Protein AF-A0A973JW70-F1 (afdb_monomer_lite)

Structure (mmCIF, N/CA/C/O backbone):
data_AF-A0A973JW70-F1
#
_entry.id   AF-A0A973JW70-F1
#
loop_
_atom_site.group_PDB
_atom_site.id
_atom_site.type_symbol
_atom_site.label_atom_id
_atom_site.label_alt_id
_atom_site.label_comp_id
_atom_site.label_asym_id
_atom_site.label_entity_id
_atom_site.label_seq_id
_atom_site.pdbx_PDB_ins_code
_atom_site.Cartn_x
_atom_site.Cartn_y
_atom_site.Cartn_z
_atom_site.occupancy
_atom_site.B_iso_or_equiv
_atom_site.auth_seq_id
_atom_site.auth_comp_id
_atom_site.auth_asym_id
_atom_site.auth_atom_id
_atom_site.pdbx_PDB_model_num
ATOM 1 N N . MET A 1 1 ? 4.260 23.160 90.701 1.00 42.41 1 MET A N 1
ATOM 2 C CA . MET A 1 1 ? 3.943 24.329 89.849 1.00 42.41 1 MET A CA 1
ATOM 3 C C . MET A 1 1 ? 4.789 24.266 88.581 1.00 42.41 1 MET A C 1
ATOM 5 O O . MET A 1 1 ? 5.951 24.643 88.616 1.00 42.41 1 MET A O 1
ATOM 9 N N . LYS A 1 2 ? 4.245 23.718 87.489 1.00 41.44 2 LYS A N 1
ATOM 10 C CA . LYS A 1 2 ? 4.877 23.696 86.158 1.00 41.44 2 LYS A CA 1
ATOM 11 C C . LYS A 1 2 ? 3.941 24.430 85.200 1.00 41.44 2 LYS A C 1
ATOM 13 O O . LYS A 1 2 ? 2.753 24.127 85.163 1.00 41.44 2 LYS A O 1
ATOM 18 N N . ARG A 1 3 ? 4.472 25.465 84.551 1.00 44.44 3 ARG A N 1
ATOM 19 C CA . ARG A 1 3 ? 3.743 26.401 83.690 1.00 44.44 3 ARG A CA 1
ATOM 20 C C . ARG A 1 3 ? 3.439 25.771 82.327 1.00 44.44 3 ARG A C 1
ATOM 22 O O . ARG A 1 3 ? 4.234 24.994 81.810 1.00 44.44 3 ARG A O 1
ATOM 29 N N . SER A 1 4 ? 2.273 26.151 81.816 1.00 47.66 4 SER A N 1
ATOM 30 C CA . SER A 1 4 ? 1.639 25.830 80.541 1.00 47.66 4 SER A CA 1
ATOM 31 C C . SER A 1 4 ? 2.565 25.754 79.326 1.00 47.66 4 SER A C 1
ATOM 33 O O . SER A 1 4 ? 3.343 26.669 79.081 1.00 47.66 4 SER A O 1
ATOM 35 N N . PHE A 1 5 ? 2.345 24.729 78.501 1.00 42.31 5 PHE A N 1
ATOM 36 C CA . PHE A 1 5 ? 2.655 24.712 77.069 1.00 42.31 5 PHE A CA 1
ATOM 37 C C . PHE A 1 5 ? 1.418 24.169 76.335 1.00 42.31 5 PHE A C 1
ATOM 39 O O . PHE A 1 5 ? 1.351 23.016 75.927 1.00 42.31 5 PHE A O 1
ATOM 46 N N . TYR A 1 6 ? 0.384 25.003 76.248 1.00 48.72 6 TYR A N 1
ATOM 47 C CA . TYR A 1 6 ? -0.658 24.879 75.233 1.00 48.72 6 TYR A CA 1
ATOM 48 C C . TYR A 1 6 ? -0.392 25.998 74.240 1.00 48.72 6 TYR A C 1
ATOM 50 O O . TYR A 1 6 ? -0.354 27.145 74.673 1.00 48.72 6 TYR A O 1
ATOM 58 N N . LEU A 1 7 ? -0.166 25.639 72.974 1.00 43.28 7 LEU A N 1
ATOM 59 C CA . LEU A 1 7 ? -0.350 26.425 71.742 1.00 43.28 7 LEU A CA 1
ATOM 60 C C . LEU A 1 7 ? 0.671 25.965 70.694 1.00 43.28 7 LEU A C 1
ATOM 62 O O . LEU A 1 7 ? 1.684 26.622 70.493 1.00 43.28 7 LEU A O 1
ATOM 66 N N . LEU A 1 8 ? 0.404 24.829 70.044 1.00 38.06 8 LEU A N 1
ATOM 67 C CA . LEU A 1 8 ? 0.613 24.676 68.595 1.00 38.06 8 LEU A CA 1
ATOM 68 C C . LEU A 1 8 ? -0.039 23.372 68.101 1.00 38.06 8 LEU A C 1
ATOM 70 O O . LEU A 1 8 ? 0.597 22.479 67.553 1.00 38.06 8 LEU A O 1
ATOM 74 N N . ALA A 1 9 ? -1.339 23.242 68.348 1.00 46.59 9 ALA A N 1
ATOM 75 C CA . ALA A 1 9 ? -2.188 22.360 67.561 1.00 46.59 9 ALA A CA 1
ATOM 76 C C . ALA A 1 9 ? -2.904 23.236 66.527 1.00 46.59 9 ALA A C 1
ATOM 78 O O . ALA A 1 9 ? -3.279 24.361 66.848 1.00 46.59 9 ALA A O 1
ATOM 79 N N . VAL A 1 10 ? -3.141 22.679 65.339 1.00 47.03 10 VAL A N 1
ATOM 80 C CA . VAL A 1 10 ? -3.900 23.258 64.213 1.00 47.03 10 VAL A CA 1
ATOM 81 C C . VAL A 1 10 ? -3.079 24.105 63.231 1.00 47.03 10 VAL A C 1
ATOM 83 O O . VAL A 1 10 ? -3.164 25.324 63.202 1.00 47.03 10 VAL A O 1
ATOM 86 N N . ALA A 1 11 ? -2.342 23.418 62.356 1.00 40.84 11 ALA A N 1
ATOM 87 C CA . ALA A 1 11 ? -2.192 23.792 60.942 1.00 40.84 11 ALA A CA 1
ATOM 88 C C . ALA A 1 11 ? -1.667 22.582 60.142 1.00 40.84 11 ALA A C 1
ATOM 90 O O . ALA A 1 11 ? -0.637 22.643 59.479 1.00 40.84 11 ALA A O 1
ATOM 91 N N . LEU A 1 12 ? -2.350 21.439 60.264 1.00 44.78 12 LEU A N 1
ATOM 92 C CA . LEU A 1 12 ? -2.073 20.227 59.490 1.00 44.78 12 LEU A CA 1
ATOM 93 C C . LEU A 1 12 ? -3.332 19.843 58.706 1.00 44.78 12 LEU A C 1
ATOM 95 O O . LEU A 1 12 ? -4.009 18.878 59.038 1.00 44.78 12 LEU A O 1
ATOM 99 N N . ALA A 1 13 ? -3.702 20.647 57.715 1.00 50.19 13 ALA A N 1
ATOM 100 C CA . ALA A 1 13 ? -4.719 20.280 56.737 1.00 50.19 13 ALA A CA 1
ATOM 101 C C . ALA A 1 13 ? -4.594 21.195 55.518 1.00 50.19 13 ALA A C 1
ATOM 103 O O . ALA A 1 13 ? -4.496 22.405 55.682 1.00 50.19 13 ALA A O 1
ATOM 104 N N . LEU A 1 14 ? -4.691 20.595 54.328 1.00 48.09 14 LEU A N 1
ATOM 105 C CA . LEU A 1 14 ? -4.777 21.221 52.998 1.00 48.09 14 LEU A CA 1
ATOM 106 C C . LEU A 1 14 ? -3.455 21.392 52.242 1.00 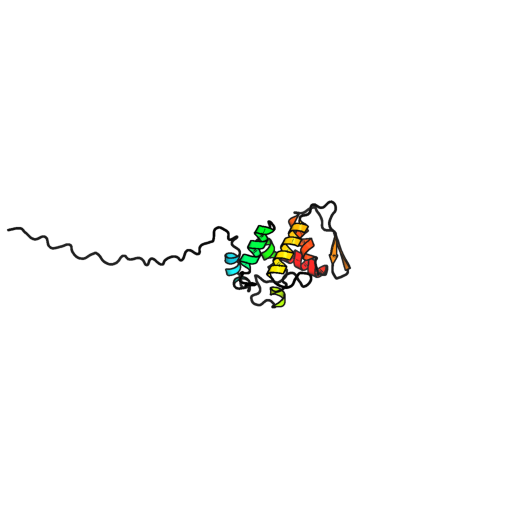48.09 14 LEU A C 1
ATOM 108 O O . LEU A 1 14 ? -3.071 22.489 51.859 1.00 48.09 14 LEU A O 1
ATOM 112 N N . LEU A 1 15 ? -2.821 20.266 51.913 1.00 46.81 15 LEU A N 1
ATOM 113 C CA . LEU A 1 15 ? -2.057 20.148 50.668 1.00 46.81 15 LEU A CA 1
ATOM 114 C C . LEU A 1 15 ? -2.031 18.683 50.217 1.00 46.81 15 LEU A C 1
ATOM 116 O O . LEU A 1 15 ? -1.030 17.984 50.314 1.00 46.81 15 LEU A O 1
ATOM 120 N N . ALA A 1 16 ? -3.183 18.205 49.749 1.00 52.00 16 ALA A N 1
ATOM 121 C CA . ALA A 1 16 ? -3.256 17.001 48.935 1.00 52.00 16 ALA A CA 1
ATOM 122 C C . ALA A 1 16 ? -3.412 17.444 47.474 1.00 52.00 16 ALA A C 1
ATOM 124 O O . ALA A 1 16 ? -4.513 17.850 47.092 1.00 52.00 16 ALA A O 1
ATOM 125 N N . PRO A 1 17 ? -2.359 17.418 46.637 1.00 52.50 17 PRO A N 1
ATOM 126 C CA . PRO A 1 17 ? -2.585 17.425 45.208 1.00 52.50 17 PRO A CA 1
ATOM 127 C C . PRO A 1 17 ? -3.160 16.060 44.826 1.00 52.50 17 PRO A C 1
ATOM 129 O O . PRO A 1 17 ? -2.683 15.009 45.257 1.00 52.50 17 PRO A O 1
ATOM 132 N N . LEU A 1 18 ? -4.225 16.109 44.033 1.00 53.66 18 LEU A N 1
ATOM 133 C CA . LEU A 1 18 ? -4.842 14.978 43.359 1.00 53.66 18 LEU A CA 1
ATOM 134 C C . LEU A 1 18 ? -3.755 14.190 42.618 1.00 53.66 18 LEU A C 1
ATOM 136 O O . LEU A 1 18 ? -3.321 14.581 41.537 1.00 53.66 18 LEU A O 1
ATOM 140 N N . LEU A 1 19 ? -3.323 13.070 43.195 1.00 50.31 19 LEU A N 1
ATOM 141 C CA . LEU A 1 19 ? -2.642 12.017 42.457 1.00 50.31 19 LEU A CA 1
ATOM 142 C C . LEU A 1 19 ? -3.695 11.387 41.548 1.00 50.31 19 LEU A C 1
ATOM 144 O O . LEU A 1 19 ? -4.299 10.368 41.875 1.00 50.31 19 LEU A O 1
ATOM 148 N N . THR A 1 20 ? -3.949 12.013 40.401 1.00 59.41 20 THR A N 1
ATOM 149 C CA . THR A 1 20 ? -4.425 11.252 39.257 1.00 59.41 20 THR A CA 1
ATOM 150 C C . THR A 1 20 ? -3.364 10.181 39.018 1.00 59.41 20 THR A C 1
ATOM 152 O O . THR A 1 20 ? -2.197 10.522 38.803 1.00 59.41 20 THR A O 1
ATOM 155 N N . PRO A 1 21 ? -3.688 8.877 39.074 1.00 49.09 21 PRO A N 1
ATOM 156 C CA . PRO A 1 21 ? -2.803 7.928 38.444 1.00 49.09 21 PRO A CA 1
ATOM 157 C C . PRO A 1 21 ? -2.851 8.310 36.969 1.00 49.09 21 PRO A C 1
ATOM 159 O O . PRO A 1 21 ? -3.847 8.062 36.288 1.00 49.09 21 PRO A O 1
ATOM 162 N N . ALA A 1 22 ? -1.802 8.976 36.484 1.00 53.72 22 ALA A N 1
ATOM 163 C CA . ALA A 1 22 ? -1.512 8.985 35.069 1.00 53.72 22 ALA A CA 1
ATOM 164 C C . ALA A 1 22 ? -1.534 7.511 34.684 1.00 53.72 22 ALA A C 1
ATOM 166 O O . ALA A 1 22 ? -0.673 6.733 35.103 1.00 53.72 22 ALA A O 1
ATOM 167 N N . ARG A 1 23 ? -2.597 7.088 33.996 1.00 51.78 23 ARG A N 1
ATOM 168 C CA . ARG A 1 23 ? -2.645 5.762 33.417 1.00 51.78 23 ARG A CA 1
ATOM 169 C C . ARG A 1 23 ? -1.564 5.807 32.362 1.00 51.78 23 ARG A C 1
ATOM 171 O O . ARG A 1 23 ? -1.803 6.282 31.260 1.00 51.78 23 ARG A O 1
ATOM 178 N N . ALA A 1 24 ? -0.357 5.413 32.755 1.00 53.06 24 ALA A N 1
ATOM 179 C CA . ALA A 1 24 ? 0.731 5.180 31.843 1.00 53.06 24 ALA A CA 1
ATOM 180 C C . ALA A 1 24 ? 0.167 4.179 30.842 1.00 53.06 24 ALA A C 1
ATOM 182 O O . ALA A 1 24 ? -0.025 3.001 31.161 1.00 53.06 24 ALA A O 1
ATOM 183 N N . ALA A 1 25 ? -0.204 4.674 29.661 1.00 54.88 25 ALA A N 1
ATOM 184 C CA . ALA A 1 25 ? -0.313 3.830 28.501 1.00 54.88 25 ALA A CA 1
ATOM 185 C C . ALA A 1 25 ? 1.042 3.134 28.457 1.00 54.88 25 ALA A C 1
ATOM 187 O O . ALA A 1 25 ? 2.074 3.781 28.280 1.00 54.88 25 ALA A O 1
ATOM 188 N N . ARG A 1 26 ? 1.064 1.838 28.777 1.00 50.09 26 ARG A N 1
ATOM 189 C CA . ARG A 1 26 ? 2.239 1.029 28.505 1.00 50.09 26 ARG A CA 1
ATOM 190 C C . ARG A 1 26 ? 2.379 1.105 26.993 1.00 50.09 26 ARG A C 1
ATOM 192 O O . ARG A 1 26 ? 1.691 0.365 26.298 1.00 50.09 26 ARG A O 1
ATOM 199 N N . ALA A 1 27 ? 3.221 2.007 26.496 1.00 51.00 27 ALA A N 1
ATOM 200 C CA . ALA A 1 27 ? 3.851 1.792 25.214 1.00 51.00 27 ALA A CA 1
ATOM 201 C C . ALA A 1 27 ? 4.541 0.441 25.402 1.00 51.00 27 ALA A C 1
ATOM 203 O O . ALA A 1 27 ? 5.478 0.328 26.199 1.00 51.00 27 ALA A O 1
ATOM 204 N N . SER A 1 28 ? 3.959 -0.631 24.860 1.00 52.84 28 SER A N 1
ATOM 205 C CA . SER A 1 28 ? 4.577 -1.940 25.010 1.00 52.84 28 SER A CA 1
ATOM 206 C C . SER A 1 28 ? 5.931 -1.815 24.338 1.00 52.84 28 SER A C 1
ATOM 208 O O . SER A 1 28 ? 5.983 -1.435 23.169 1.00 52.84 28 SER A O 1
ATOM 210 N N . ALA A 1 29 ? 7.012 -2.082 25.063 1.00 46.94 29 ALA A N 1
ATOM 211 C CA . ALA A 1 29 ? 8.319 -2.257 24.454 1.00 46.94 29 ALA A CA 1
ATOM 212 C C . ALA A 1 29 ? 8.165 -3.348 23.375 1.00 46.94 29 ALA A C 1
ATOM 214 O O . ALA A 1 29 ? 8.012 -4.518 23.711 1.00 46.94 29 ALA A O 1
ATOM 215 N N . GLY A 1 30 ? 8.032 -2.945 22.107 1.00 58.94 30 GLY A N 1
ATOM 216 C CA . GLY A 1 30 ? 7.610 -3.815 21.001 1.00 58.94 30 GLY A CA 1
ATOM 217 C C . GLY A 1 30 ? 6.586 -3.217 20.022 1.00 58.94 30 GLY A C 1
ATOM 218 O O . GLY A 1 30 ? 6.453 -3.752 18.929 1.00 58.94 30 GLY A O 1
ATOM 219 N N . SER A 1 31 ? 5.896 -2.123 20.368 1.00 77.19 31 SER A N 1
ATOM 220 C CA . SER A 1 31 ? 5.049 -1.373 19.419 1.00 77.19 31 SER A CA 1
ATOM 221 C C . SER A 1 31 ? 5.926 -0.528 18.488 1.00 77.19 31 SER A C 1
ATOM 223 O O . SER A 1 31 ? 6.878 0.107 18.950 1.00 77.19 31 SER A O 1
ATOM 225 N N . LEU A 1 32 ? 5.602 -0.495 17.191 1.00 87.50 32 LEU A N 1
ATOM 226 C CA . LEU A 1 32 ? 6.245 0.386 16.203 1.00 87.50 32 LEU A CA 1
ATOM 227 C C . LEU A 1 32 ? 5.508 1.732 16.066 1.00 87.50 32 LEU A C 1
ATOM 229 O O . LEU A 1 32 ? 5.802 2.511 15.157 1.00 87.50 32 LEU A O 1
ATOM 233 N N . GLY A 1 33 ? 4.568 2.024 16.970 1.00 94.75 33 GLY A N 1
ATOM 234 C CA . GLY A 1 33 ? 3.841 3.291 17.033 1.00 94.75 33 GLY A CA 1
ATOM 235 C C . GLY A 1 33 ? 2.675 3.397 16.047 1.00 94.75 33 GLY A C 1
ATOM 236 O O . GLY A 1 33 ? 2.158 4.496 15.824 1.00 94.75 33 GLY A O 1
ATOM 237 N N . VAL A 1 34 ? 2.271 2.292 15.405 1.00 97.88 34 VAL A N 1
ATOM 238 C CA . VAL A 1 34 ? 1.236 2.331 14.359 1.00 97.88 34 VAL A CA 1
ATOM 239 C C . VAL A 1 34 ? -0.125 2.668 14.956 1.00 97.88 34 VAL A C 1
ATOM 241 O O . VAL A 1 34 ? -0.869 3.454 14.375 1.00 97.88 34 VAL A O 1
ATOM 244 N N . GLN A 1 35 ? -0.465 2.114 16.121 1.00 98.06 35 GLN A N 1
ATOM 245 C CA . GLN A 1 35 ? -1.764 2.369 16.748 1.00 98.06 35 GLN A CA 1
ATOM 246 C C . GLN A 1 35 ? -1.900 3.828 17.199 1.00 98.06 35 GLN A C 1
ATOM 248 O O . GLN A 1 35 ? -2.962 4.428 17.022 1.00 98.06 35 GLN A O 1
ATOM 253 N N . GLU A 1 36 ? -0.834 4.399 17.760 1.00 97.50 36 GLU A N 1
ATOM 254 C CA . GLU A 1 36 ? -0.761 5.800 18.160 1.00 97.50 36 GLU A CA 1
ATOM 255 C C . GLU A 1 36 ? -0.954 6.711 16.947 1.00 97.50 36 GLU A C 1
ATOM 257 O O . GLU A 1 36 ? -1.787 7.616 16.994 1.00 97.50 36 GLU A O 1
ATOM 262 N N . PHE A 1 37 ? -0.270 6.425 15.835 1.00 98.19 37 PHE A N 1
ATOM 263 C CA . PHE A 1 37 ? -0.457 7.164 14.589 1.00 98.19 37 PHE A CA 1
ATOM 264 C C . PHE A 1 37 ? -1.890 7.048 14.054 1.00 98.19 37 PHE A C 1
ATOM 266 O O . PHE A 1 37 ? -2.524 8.068 13.786 1.00 98.19 37 PHE A O 1
ATOM 273 N N . LEU A 1 38 ? -2.432 5.828 13.949 1.00 98.38 38 LEU A N 1
ATOM 274 C CA . LEU A 1 38 ? -3.787 5.594 13.441 1.00 98.38 38 LEU A CA 1
ATOM 275 C C . LEU A 1 38 ? -4.850 6.289 14.295 1.00 98.38 38 LEU A C 1
ATOM 277 O O . LEU A 1 38 ? -5.834 6.780 13.754 1.00 98.38 38 LEU A O 1
ATOM 281 N N . SER A 1 39 ? -4.652 6.386 15.614 1.00 98.38 39 SER A N 1
ATOM 282 C CA . SER A 1 39 ? -5.597 7.065 16.512 1.00 98.38 39 SER A CA 1
ATOM 283 C C . SER A 1 39 ? -5.800 8.552 16.195 1.00 98.38 39 SER A C 1
ATOM 285 O O . SER A 1 39 ? -6.846 9.104 16.532 1.00 98.38 39 SER A O 1
ATOM 287 N N . GLN A 1 40 ? -4.832 9.175 15.517 1.00 98.12 40 GLN A N 1
ATOM 288 C CA . GLN A 1 40 ? -4.884 10.572 15.082 1.00 98.12 40 GLN A CA 1
ATOM 289 C C . GLN A 1 40 ? -5.512 10.739 13.694 1.00 98.12 40 GLN A C 1
ATOM 291 O O . GLN A 1 40 ? -5.772 11.864 13.276 1.00 98.12 40 GLN A O 1
ATOM 296 N N . GLN A 1 41 ? -5.760 9.639 12.982 1.00 98.31 41 GLN A N 1
ATOM 297 C CA . GLN A 1 41 ? -6.317 9.669 11.638 1.00 98.31 41 GLN A CA 1
ATOM 298 C C . GLN A 1 41 ? -7.857 9.625 11.674 1.00 98.31 41 GLN A C 1
ATOM 300 O O . GLN A 1 41 ? -8.462 8.992 12.557 1.00 98.31 41 GLN A O 1
ATOM 305 N N . PRO A 1 42 ? -8.541 10.296 10.73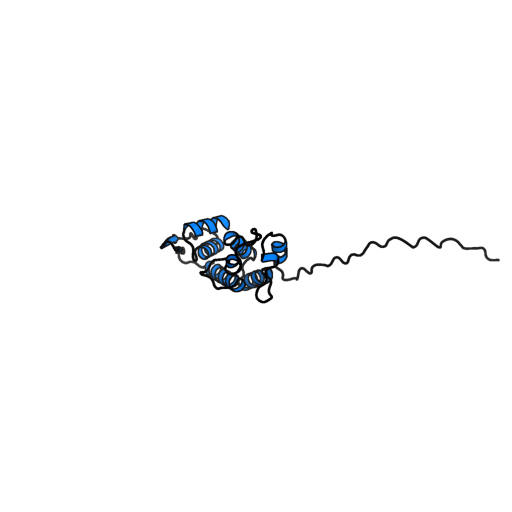2 1.00 98.19 42 PRO A N 1
ATOM 306 C CA . PRO A 1 42 ? -9.999 10.253 10.638 1.00 98.19 42 PRO A CA 1
ATOM 307 C C . PRO A 1 42 ? -10.518 8.858 10.261 1.00 98.19 42 PRO A C 1
ATOM 309 O O . PRO A 1 42 ? -11.586 8.481 10.751 1.00 98.19 42 PRO A O 1
ATOM 312 N N . GLY A 1 43 ? -9.742 8.087 9.495 1.00 98.31 43 GLY A N 1
ATOM 313 C CA . GLY A 1 43 ? -10.142 6.813 8.916 1.00 98.31 43 GLY A CA 1
ATOM 314 C C . GLY A 1 43 ? -10.410 5.665 9.897 1.00 98.31 43 GLY A C 1
ATOM 315 O O . GLY A 1 43 ? -10.120 5.741 11.101 1.00 98.31 43 GLY A O 1
ATOM 316 N N . PRO A 1 44 ? -10.986 4.562 9.389 1.00 98.12 44 PRO A N 1
ATOM 317 C CA . PRO A 1 44 ? -11.527 3.473 10.206 1.00 98.12 44 PRO A CA 1
ATOM 318 C C . PRO A 1 44 ? -10.461 2.593 10.875 1.00 98.12 44 PRO A C 1
ATOM 320 O O . PRO A 1 44 ? -10.751 1.917 11.868 1.00 98.12 44 PRO A O 1
ATOM 323 N N . LEU A 1 45 ? -9.215 2.595 10.383 1.00 98.44 45 LEU A N 1
ATOM 324 C CA . LEU A 1 45 ? -8.176 1.662 10.840 1.00 98.44 45 LEU A CA 1
ATOM 325 C C . LEU A 1 45 ? -7.827 1.792 12.331 1.00 98.44 45 LEU A C 1
ATOM 327 O O . LEU A 1 45 ? -7.366 0.823 12.934 1.00 98.44 45 LEU A O 1
ATOM 331 N N . LYS A 1 46 ? -8.104 2.941 12.962 1.00 97.81 46 LYS A N 1
ATOM 332 C CA . LYS A 1 46 ? -7.908 3.143 14.410 1.00 97.81 46 LYS A CA 1
ATOM 333 C C . LYS A 1 46 ? -8.717 2.187 15.284 1.00 97.81 46 LYS A C 1
ATOM 335 O O . LYS A 1 46 ? -8.268 1.854 16.380 1.00 97.81 46 LYS A O 1
ATOM 340 N N . ALA A 1 47 ? -9.885 1.759 14.805 1.00 97.38 47 ALA A N 1
ATOM 341 C CA . ALA A 1 47 ? -10.795 0.858 15.510 1.00 97.38 47 ALA A CA 1
ATOM 342 C C . ALA A 1 47 ? -10.957 -0.502 14.809 1.00 97.38 47 ALA A C 1
ATOM 344 O O . ALA A 1 47 ? -11.501 -1.431 15.407 1.00 97.38 47 ALA A O 1
ATOM 345 N N . TYR A 1 48 ? -10.478 -0.631 13.568 1.00 97.94 48 TYR A N 1
ATOM 346 C CA . TYR A 1 48 ? -10.612 -1.846 12.773 1.00 97.94 48 TYR A CA 1
ATOM 347 C C . TYR A 1 48 ? -9.911 -3.052 13.412 1.00 97.94 48 TYR A C 1
ATOM 349 O O . TYR A 1 48 ? -8.784 -2.964 13.920 1.00 97.94 48 TYR A O 1
ATOM 357 N N . ARG A 1 49 ? -10.588 -4.203 13.345 1.00 97.69 49 ARG A N 1
ATOM 358 C CA . ARG A 1 49 ? -10.088 -5.491 13.821 1.00 97.69 49 ARG A CA 1
ATOM 359 C C . ARG A 1 49 ? -10.470 -6.610 12.864 1.00 97.69 49 ARG A C 1
ATOM 361 O O . ARG A 1 49 ? -11.596 -6.653 12.384 1.00 97.69 49 ARG A O 1
ATOM 368 N N . GLU A 1 50 ? -9.563 -7.563 12.696 1.00 97.44 50 GLU A N 1
ATOM 369 C CA . GLU A 1 50 ? -9.785 -8.796 11.942 1.00 97.44 50 GLU A CA 1
ATOM 370 C C . GLU A 1 50 ? -9.150 -9.965 12.706 1.00 97.44 50 GLU A C 1
ATOM 372 O O . GLU A 1 50 ? -8.028 -9.855 13.208 1.00 97.44 50 GLU A O 1
ATOM 377 N N . GLY A 1 51 ? -9.889 -11.065 12.890 1.00 95.50 51 GLY A N 1
ATOM 378 C CA . GLY A 1 51 ? -9.396 -12.229 13.643 1.00 95.50 51 GLY A CA 1
ATOM 379 C C . GLY A 1 51 ? -8.932 -11.900 15.073 1.00 95.50 51 GLY A C 1
ATOM 380 O O . GLY A 1 51 ? -7.960 -12.470 15.559 1.00 95.50 51 GLY A O 1
ATOM 381 N N . GLY A 1 52 ? -9.565 -10.920 15.731 1.00 96.56 52 GLY A N 1
ATOM 382 C CA . GLY A 1 52 ? -9.200 -10.447 17.076 1.00 96.56 52 GLY A CA 1
ATOM 383 C C . GLY A 1 52 ? -7.997 -9.492 17.138 1.00 96.56 52 GLY A C 1
ATOM 384 O O . GLY A 1 52 ? -7.767 -8.865 18.176 1.00 96.56 52 GLY A O 1
ATOM 385 N N . ARG A 1 53 ? -7.260 -9.302 16.038 1.00 97.69 53 ARG A N 1
ATOM 386 C CA . ARG A 1 53 ? -6.094 -8.405 15.952 1.00 97.69 53 ARG A CA 1
ATOM 387 C C . ARG A 1 53 ? -6.512 -7.028 15.439 1.00 97.69 53 ARG A C 1
ATOM 389 O O . ARG A 1 53 ? -7.391 -6.935 14.591 1.00 97.69 53 ARG A O 1
ATOM 396 N N . SER A 1 54 ? -5.902 -5.956 15.950 1.00 98.38 54 SER A N 1
ATOM 397 C CA . SER A 1 54 ? -6.096 -4.609 15.389 1.00 98.38 54 SER A CA 1
ATOM 398 C C . SER A 1 54 ? -5.356 -4.450 14.061 1.00 98.38 54 SER A C 1
ATOM 400 O O . SER A 1 54 ? -4.371 -5.153 13.819 1.00 98.38 54 SER A O 1
ATOM 402 N N . ALA A 1 55 ? -5.777 -3.485 13.236 1.00 98.44 55 ALA A N 1
ATOM 403 C CA . ALA A 1 55 ? -5.043 -3.105 12.024 1.00 98.44 55 ALA A CA 1
ATOM 404 C C . ALA A 1 55 ? -3.560 -2.820 12.322 1.00 98.44 55 ALA A C 1
ATOM 406 O O . ALA A 1 55 ? -2.682 -3.336 11.634 1.00 98.44 55 ALA A O 1
ATOM 407 N N . ALA A 1 56 ? -3.280 -2.084 13.404 1.00 98.56 56 ALA A N 1
ATOM 408 C CA . ALA A 1 56 ? -1.918 -1.809 13.852 1.00 98.56 56 ALA A CA 1
ATOM 409 C C . ALA A 1 56 ? -1.118 -3.094 14.113 1.00 98.56 56 ALA A C 1
ATOM 411 O O . ALA A 1 56 ? -0.045 -3.268 13.548 1.00 98.56 56 ALA A O 1
ATOM 412 N N . ALA A 1 57 ? -1.663 -4.041 14.882 1.00 98.31 57 ALA A N 1
ATOM 413 C CA . ALA A 1 57 ? -0.976 -5.298 15.186 1.00 98.31 57 ALA A CA 1
ATOM 414 C C . ALA A 1 57 ? -0.772 -6.198 13.950 1.00 98.31 57 ALA A C 1
ATOM 416 O O . ALA A 1 57 ? 0.139 -7.029 13.919 1.00 98.31 57 ALA A O 1
ATOM 417 N N . ILE A 1 58 ? -1.642 -6.088 12.944 1.00 98.62 58 ILE A N 1
ATOM 418 C CA . ILE A 1 58 ? -1.500 -6.785 11.658 1.00 98.62 58 ILE A CA 1
ATOM 419 C C . ILE A 1 58 ? -0.353 -6.174 10.850 1.00 98.62 58 ILE A C 1
ATOM 421 O O . ILE A 1 58 ? 0.511 -6.917 10.380 1.00 98.62 58 ILE A O 1
ATOM 425 N N . ILE A 1 59 ? -0.326 -4.844 10.729 1.00 98.62 59 ILE A N 1
ATOM 426 C CA . ILE A 1 59 ? 0.723 -4.105 10.020 1.00 98.62 59 ILE A CA 1
ATOM 427 C C . ILE A 1 59 ? 2.074 -4.361 10.687 1.00 98.62 59 ILE A C 1
ATOM 429 O O . ILE A 1 59 ? 2.970 -4.891 10.042 1.00 98.62 59 ILE A O 1
ATOM 433 N N . GLU A 1 60 ? 2.201 -4.091 11.988 1.00 98.25 60 GLU A N 1
ATOM 434 C CA . GLU A 1 60 ? 3.466 -4.234 12.718 1.00 98.25 60 GLU A CA 1
ATOM 435 C C . GLU A 1 60 ? 4.009 -5.664 12.673 1.00 98.25 60 GLU A C 1
ATOM 437 O O . GLU A 1 60 ? 5.198 -5.864 12.435 1.00 98.25 60 GLU A O 1
ATOM 442 N N . GLY A 1 61 ? 3.139 -6.668 12.833 1.00 98.00 61 GLY A N 1
ATOM 443 C CA . GLY A 1 61 ? 3.546 -8.070 12.750 1.00 98.00 61 GLY A CA 1
ATOM 444 C C . GLY A 1 61 ? 4.149 -8.430 11.388 1.00 98.00 61 GLY A C 1
ATOM 445 O O . GLY A 1 61 ? 5.179 -9.098 11.330 1.00 98.00 61 GLY A O 1
ATOM 446 N N . ASN A 1 62 ? 3.549 -7.949 10.297 1.00 98.44 62 ASN A N 1
ATOM 447 C CA . ASN A 1 62 ? 4.071 -8.176 8.949 1.00 98.44 62 ASN A CA 1
ATOM 448 C C . ASN A 1 62 ? 5.319 -7.334 8.658 1.00 98.44 62 ASN A C 1
ATOM 450 O O . ASN A 1 62 ? 6.262 -7.837 8.052 1.00 98.44 62 ASN A O 1
ATOM 454 N N . SER A 1 63 ? 5.367 -6.086 9.124 1.00 97.62 63 SER A N 1
ATOM 455 C CA . SER A 1 63 ? 6.551 -5.228 9.039 1.00 97.62 63 SER A CA 1
ATOM 456 C C . SER A 1 63 ? 7.767 -5.893 9.687 1.00 97.62 63 SER A C 1
ATOM 458 O O . SER A 1 63 ? 8.820 -5.990 9.060 1.00 97.62 63 SER A O 1
ATOM 460 N N . LEU A 1 64 ? 7.610 -6.428 10.902 1.00 97.31 64 LEU A N 1
ATOM 461 C CA . LEU A 1 64 ? 8.676 -7.146 11.603 1.00 97.31 64 LEU A CA 1
ATOM 462 C C . LEU A 1 64 ? 9.079 -8.433 10.874 1.00 97.31 64 LEU A C 1
ATOM 464 O O . LEU A 1 64 ? 10.268 -8.672 10.681 1.00 97.31 64 LEU A O 1
ATOM 468 N N . TYR A 1 65 ? 8.106 -9.244 10.448 1.00 97.50 65 TYR A N 1
ATOM 469 C CA . TYR A 1 65 ? 8.377 -10.531 9.804 1.00 97.50 65 TYR A CA 1
ATOM 470 C C . TYR A 1 65 ? 9.091 -10.383 8.452 1.00 97.50 65 TYR A C 1
ATOM 472 O O . TYR A 1 65 ? 10.050 -11.100 8.174 1.00 97.50 65 TYR A O 1
ATOM 480 N N . TYR A 1 66 ? 8.655 -9.433 7.620 1.00 97.25 66 TYR A N 1
ATOM 481 C CA . TYR A 1 66 ? 9.217 -9.212 6.283 1.00 97.25 66 TYR A CA 1
ATOM 482 C C . TYR A 1 66 ? 10.372 -8.197 6.256 1.00 97.25 66 TYR A C 1
ATOM 484 O O . TYR A 1 66 ? 10.964 -7.976 5.197 1.00 97.25 66 TYR A O 1
ATOM 492 N N . GLY A 1 67 ? 10.713 -7.587 7.398 1.00 95.81 67 GLY A N 1
ATOM 493 C CA . GLY A 1 67 ? 11.758 -6.566 7.489 1.00 95.81 67 GLY A CA 1
ATOM 494 C C . GLY A 1 67 ? 11.417 -5.299 6.700 1.00 95.81 67 GLY A C 1
ATOM 495 O O . GLY A 1 67 ? 12.273 -4.757 6.005 1.00 95.81 67 GLY A O 1
ATOM 496 N N . LEU A 1 68 ? 10.159 -4.860 6.768 1.00 95.75 68 LEU A N 1
ATOM 497 C CA . LEU A 1 68 ? 9.642 -3.668 6.094 1.00 95.75 68 LEU A CA 1
ATOM 498 C C . LEU A 1 68 ? 9.259 -2.597 7.118 1.00 95.75 68 LEU A C 1
ATOM 500 O O . LEU A 1 68 ? 8.910 -2.898 8.255 1.00 95.75 68 LEU A O 1
ATOM 504 N N . SER A 1 69 ? 9.274 -1.330 6.707 1.00 95.50 69 SER A N 1
ATOM 505 C CA . SER A 1 69 ? 8.778 -0.235 7.545 1.00 95.50 69 SER A CA 1
ATOM 506 C C . SER A 1 69 ? 7.243 -0.241 7.602 1.00 95.50 69 SER A C 1
ATOM 508 O O . SER A 1 69 ? 6.620 -0.260 6.543 1.00 95.50 69 SER A O 1
ATOM 510 N N . PRO A 1 70 ? 6.601 -0.105 8.778 1.00 97.44 70 PRO A N 1
ATOM 511 C CA . PRO A 1 70 ? 5.146 0.074 8.862 1.00 97.44 70 PRO A CA 1
ATOM 512 C C . PRO A 1 70 ? 4.632 1.300 8.110 1.00 97.44 70 PRO A C 1
ATOM 514 O O . PRO A 1 70 ? 3.502 1.316 7.629 1.00 97.44 70 PRO A O 1
ATOM 517 N N . ARG A 1 71 ? 5.471 2.338 7.979 1.00 96.81 71 ARG A N 1
ATOM 518 C CA . ARG A 1 71 ? 5.125 3.549 7.223 1.00 96.81 71 ARG A CA 1
ATOM 519 C C . ARG A 1 71 ? 4.899 3.250 5.743 1.00 96.81 71 ARG A C 1
ATOM 521 O O . ARG A 1 71 ? 4.076 3.914 5.130 1.00 96.81 71 ARG A O 1
ATOM 528 N N . LEU A 1 72 ? 5.580 2.238 5.198 1.00 96.81 72 LEU A N 1
ATOM 529 C CA . LEU A 1 72 ? 5.382 1.792 3.821 1.00 96.81 72 LEU A CA 1
ATOM 530 C C . LEU A 1 72 ? 3.967 1.237 3.625 1.00 96.81 72 LEU A C 1
ATOM 532 O O . LEU A 1 72 ? 3.276 1.637 2.694 1.00 96.81 72 LEU A O 1
ATOM 536 N N . HIS A 1 73 ? 3.508 0.365 4.531 1.00 98.25 73 HIS A N 1
ATOM 537 C CA . HIS A 1 73 ? 2.137 -0.151 4.500 1.00 98.25 73 HIS A CA 1
ATOM 538 C C . HIS A 1 73 ? 1.114 0.969 4.637 1.00 98.25 73 HIS A C 1
ATOM 540 O O . HIS A 1 73 ? 0.183 1.034 3.848 1.00 98.25 73 HIS A O 1
ATOM 546 N N . LEU A 1 74 ? 1.306 1.867 5.604 1.00 98.56 74 LEU A N 1
ATOM 547 C CA . LEU A 1 74 ? 0.408 2.999 5.834 1.00 98.56 74 LEU A CA 1
ATOM 548 C C . LEU A 1 74 ? 0.293 3.908 4.601 1.00 98.56 74 LEU A C 1
ATOM 550 O O . LEU A 1 74 ? -0.818 4.258 4.213 1.00 98.56 74 LEU A O 1
ATOM 554 N N . ALA A 1 75 ? 1.416 4.228 3.955 1.00 98.25 75 ALA A N 1
ATOM 555 C CA . ALA A 1 75 ? 1.429 5.021 2.729 1.00 98.25 75 ALA A CA 1
ATOM 556 C C . ALA A 1 75 ? 0.728 4.303 1.566 1.00 98.25 75 ALA A C 1
ATOM 558 O O . ALA A 1 75 ? -0.063 4.915 0.857 1.00 98.25 75 ALA A O 1
ATOM 559 N N . LEU A 1 76 ? 0.945 2.993 1.397 1.00 98.38 76 LEU A N 1
ATOM 560 C CA . LEU A 1 76 ? 0.245 2.214 0.371 1.00 98.38 76 LEU A CA 1
ATOM 561 C C . LEU A 1 76 ? -1.266 2.157 0.622 1.00 98.38 76 LEU A C 1
ATOM 563 O O . LEU A 1 76 ? -2.039 2.299 -0.321 1.00 98.38 76 LEU A O 1
ATOM 567 N N . LEU A 1 77 ? -1.699 1.951 1.869 1.00 98.62 77 LEU A N 1
ATOM 568 C CA . LEU A 1 77 ? -3.121 1.909 2.233 1.00 98.62 77 LEU A CA 1
ATOM 569 C C . LEU A 1 77 ? -3.817 3.243 1.946 1.00 98.62 77 LEU A C 1
ATOM 571 O O . LEU A 1 77 ? -4.956 3.253 1.484 1.00 98.62 77 LEU A O 1
ATOM 575 N N . GLU A 1 78 ? -3.127 4.357 2.182 1.00 98.25 78 GLU A N 1
ATOM 576 C CA . GLU A 1 78 ? -3.633 5.681 1.830 1.00 98.25 78 GLU A CA 1
ATOM 577 C C . GLU A 1 78 ? -3.679 5.880 0.312 1.00 98.25 78 GLU A C 1
ATOM 579 O O . GLU A 1 78 ? -4.741 6.160 -0.236 1.00 98.25 78 GLU A O 1
ATOM 584 N N . ALA A 1 79 ? -2.568 5.637 -0.388 1.00 97.44 79 ALA A N 1
ATOM 585 C CA . ALA A 1 79 ? -2.466 5.859 -1.831 1.00 97.44 79 ALA A CA 1
ATOM 586 C C . ALA A 1 79 ? -3.433 4.994 -2.660 1.00 97.44 79 ALA A C 1
ATOM 588 O O . ALA A 1 79 ? -3.818 5.372 -3.765 1.00 97.44 79 ALA A O 1
ATOM 589 N N . THR A 1 80 ? -3.812 3.814 -2.157 1.00 97.38 80 THR A N 1
ATOM 590 C CA . THR A 1 80 ? -4.644 2.856 -2.906 1.00 97.38 80 THR A CA 1
ATOM 591 C C . THR A 1 80 ? -6.109 2.840 -2.495 1.00 97.38 80 THR A C 1
ATOM 593 O O . THR A 1 80 ? -6.954 2.523 -3.333 1.00 97.38 80 THR A O 1
ATOM 596 N N . ALA A 1 81 ? -6.416 3.172 -1.242 1.00 97.38 81 ALA A N 1
ATOM 597 C CA . ALA A 1 81 ? -7.748 2.985 -0.677 1.00 97.38 81 ALA A CA 1
ATOM 598 C C . ALA A 1 81 ? -8.189 4.107 0.278 1.00 97.38 81 ALA A C 1
ATOM 600 O O . ALA A 1 81 ? -9.291 4.026 0.815 1.00 97.38 81 ALA A O 1
ATOM 601 N N . GLY A 1 82 ? -7.360 5.134 0.512 1.00 97.75 82 GLY A N 1
ATOM 602 C CA . GLY A 1 82 ? -7.697 6.266 1.382 1.00 97.75 82 GLY A CA 1
ATOM 603 C C . GLY A 1 82 ? -7.975 5.875 2.835 1.00 97.75 82 GLY A C 1
ATOM 604 O O . GLY A 1 82 ? -8.677 6.589 3.543 1.00 97.75 82 GLY A O 1
ATOM 605 N N . LEU A 1 83 ? -7.488 4.717 3.302 1.00 98.25 83 LEU A N 1
ATOM 606 C CA . LEU A 1 83 ? -7.938 4.151 4.583 1.00 98.25 83 LEU A CA 1
ATOM 607 C C . LEU A 1 83 ? -7.461 4.922 5.823 1.00 98.25 83 LEU A C 1
ATOM 609 O O . LEU A 1 83 ? -7.891 4.603 6.938 1.00 98.25 83 LEU A O 1
ATOM 613 N N . LEU A 1 84 ? -6.556 5.893 5.665 1.00 98.38 84 LEU A N 1
ATOM 614 C CA . LEU A 1 84 ? -6.127 6.757 6.759 1.00 98.38 84 LEU A CA 1
ATOM 615 C C . LEU A 1 84 ? -6.972 8.034 6.770 1.00 98.38 84 LEU A C 1
ATOM 617 O O . LEU A 1 84 ? -7.436 8.431 7.839 1.00 98.38 84 LEU A O 1
ATOM 621 N N . SER A 1 85 ? -7.192 8.664 5.613 1.00 98.12 85 SER A N 1
ATOM 622 C CA . SER A 1 85 ? -7.846 9.976 5.524 1.00 98.12 85 SER A CA 1
ATOM 623 C C . SER A 1 85 ? -9.369 9.936 5.331 1.00 98.12 85 SER A C 1
ATOM 625 O O . SER A 1 85 ? -10.061 10.829 5.824 1.00 98.12 85 SER A O 1
ATOM 627 N N . ASP A 1 86 ? -9.913 8.915 4.670 1.00 98.12 86 ASP A N 1
ATOM 628 C CA . ASP A 1 86 ? -11.352 8.786 4.437 1.00 98.12 86 ASP A CA 1
ATOM 629 C C . ASP A 1 86 ? -12.034 8.217 5.697 1.00 98.12 86 ASP A C 1
ATOM 631 O O . ASP A 1 86 ? -11.711 7.101 6.116 1.00 98.12 86 ASP A O 1
ATOM 635 N N . PRO A 1 87 ? -12.963 8.947 6.350 1.00 97.69 87 PRO A N 1
ATOM 636 C CA . PRO A 1 87 ? -13.688 8.435 7.511 1.00 97.69 87 PRO A CA 1
ATOM 637 C C . PRO A 1 87 ? -14.711 7.341 7.164 1.00 97.69 87 PRO A C 1
ATOM 639 O O . PRO A 1 87 ? -15.154 6.634 8.072 1.00 97.69 87 PRO A O 1
ATOM 642 N N . ALA A 1 88 ? -15.110 7.208 5.897 1.00 97.00 88 ALA A N 1
ATOM 643 C CA . ALA A 1 88 ? -16.141 6.275 5.451 1.00 97.00 88 ALA A CA 1
ATOM 644 C C . ALA A 1 88 ? -15.798 5.632 4.088 1.00 97.00 88 ALA A C 1
ATOM 646 O O . ALA A 1 88 ? -16.605 5.718 3.156 1.00 97.00 88 ALA A O 1
ATOM 647 N N . PRO A 1 89 ? -14.640 4.949 3.966 1.00 96.62 89 PRO A N 1
ATOM 648 C CA . PRO A 1 89 ? -14.276 4.275 2.732 1.00 96.62 89 PRO A CA 1
ATOM 649 C C . PRO A 1 89 ? -15.234 3.101 2.477 1.00 96.62 89 PRO A C 1
ATOM 651 O O . PRO A 1 89 ? -15.781 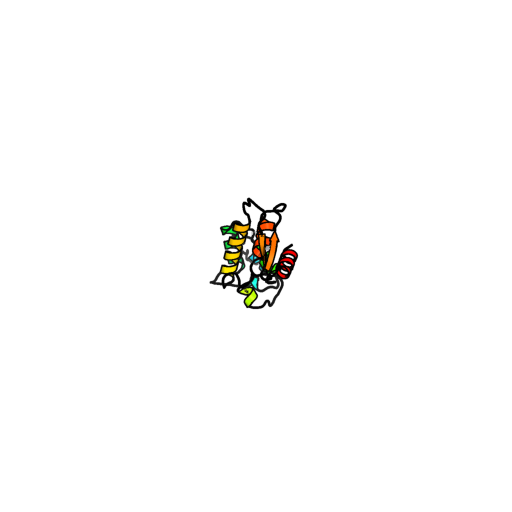2.529 3.426 1.00 96.62 89 PRO A O 1
ATOM 654 N N . PRO A 1 90 ? -15.423 2.676 1.217 1.00 96.00 90 PRO A N 1
ATOM 655 C CA . PRO A 1 90 ? -16.247 1.512 0.907 1.00 96.00 90 PRO A CA 1
ATOM 656 C C . PRO A 1 90 ? -15.754 0.243 1.624 1.00 96.00 90 PRO A C 1
ATOM 658 O O . PRO A 1 90 ? -14.551 -0.008 1.682 1.00 96.00 90 PRO A O 1
ATOM 661 N N . ASP A 1 91 ? -16.665 -0.629 2.067 1.00 93.62 91 ASP A N 1
ATOM 662 C CA . ASP A 1 91 ? -16.312 -1.890 2.754 1.00 93.62 91 ASP A CA 1
ATOM 663 C C . ASP A 1 91 ? -15.334 -2.766 1.952 1.00 93.62 91 ASP A C 1
ATOM 665 O O . ASP A 1 91 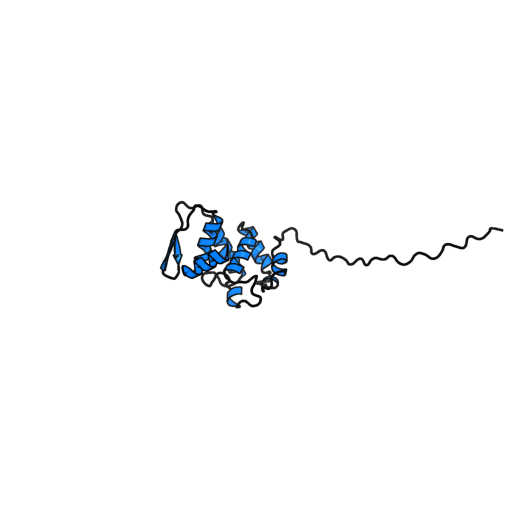? -14.454 -3.425 2.511 1.00 93.62 91 ASP A O 1
ATOM 669 N N . ALA A 1 92 ? -15.463 -2.758 0.622 1.00 95.50 92 ALA A N 1
ATOM 670 C CA . ALA A 1 92 ? -14.557 -3.474 -0.270 1.00 95.50 92 ALA A CA 1
ATOM 671 C C . ALA A 1 92 ? -13.108 -2.964 -0.165 1.00 95.50 92 ALA A C 1
ATOM 673 O O . ALA A 1 92 ? -12.179 -3.765 -0.235 1.00 95.50 92 ALA A O 1
ATOM 674 N N . ALA A 1 93 ? -12.909 -1.662 0.063 1.00 96.12 93 ALA A N 1
ATOM 675 C CA . ALA A 1 93 ? -11.590 -1.062 0.243 1.00 96.12 93 ALA A CA 1
ATOM 676 C C . ALA A 1 93 ? -10.950 -1.480 1.578 1.00 96.12 93 ALA A C 1
ATOM 678 O O . ALA A 1 93 ? -9.739 -1.661 1.647 1.00 96.12 93 ALA A O 1
ATOM 679 N N . LEU A 1 94 ? -11.748 -1.715 2.627 1.00 95.62 94 LEU A N 1
ATOM 680 C CA . LEU A 1 94 ? -11.245 -2.279 3.885 1.00 95.62 94 LEU A CA 1
ATOM 681 C C . LEU A 1 94 ? -10.836 -3.742 3.740 1.00 95.62 94 LEU A C 1
ATOM 683 O O . LEU A 1 94 ? -9.833 -4.167 4.309 1.00 95.62 94 LEU A O 1
ATOM 687 N N . ARG A 1 95 ? -11.619 -4.516 2.985 1.00 96.06 95 ARG A N 1
ATOM 688 C CA . ARG A 1 95 ? -11.375 -5.946 2.797 1.00 96.06 95 ARG A CA 1
ATOM 689 C C . ARG A 1 95 ? -10.212 -6.226 1.844 1.00 96.06 95 ARG A C 1
ATOM 691 O O . ARG A 1 95 ? -9.442 -7.150 2.087 1.00 96.06 95 ARG A O 1
ATOM 698 N N . GLN A 1 96 ? -10.089 -5.445 0.773 1.00 97.50 96 GLN A N 1
ATOM 699 C CA . GLN A 1 96 ? -9.083 -5.615 -0.278 1.00 97.50 96 GLN A CA 1
ATOM 700 C C . GLN A 1 96 ? -8.442 -4.270 -0.662 1.00 97.50 96 GLN A C 1
ATOM 702 O O . GLN A 1 96 ? -8.613 -3.810 -1.794 1.00 97.50 96 GLN A O 1
ATOM 707 N N . PRO A 1 97 ? -7.676 -3.633 0.247 1.00 97.62 97 PRO A N 1
ATOM 708 C CA . PRO A 1 97 ? -7.162 -2.275 0.039 1.00 97.62 97 PRO A CA 1
ATOM 709 C C . PRO A 1 97 ? -6.269 -2.125 -1.191 1.00 97.62 97 PRO A C 1
ATOM 711 O O . PRO A 1 97 ? -6.240 -1.070 -1.813 1.00 97.62 97 PRO A O 1
ATOM 714 N N . PHE A 1 98 ? -5.567 -3.185 -1.592 1.00 97.75 98 PHE A N 1
ATOM 715 C CA . PHE A 1 98 ? -4.669 -3.135 -2.744 1.00 97.75 98 PHE A CA 1
ATOM 716 C C . PHE A 1 98 ? -5.307 -3.641 -4.044 1.00 97.75 98 PHE A C 1
ATOM 718 O O . PHE A 1 98 ? -4.658 -3.599 -5.093 1.00 97.75 98 PHE A O 1
ATOM 725 N N . GLY A 1 99 ? -6.578 -4.050 -3.990 1.00 94.94 99 GLY A N 1
ATOM 726 C CA . GLY A 1 99 ? -7.373 -4.511 -5.123 1.00 94.94 99 GLY A CA 1
ATOM 727 C C . GLY A 1 99 ? -7.637 -6.025 -5.142 1.00 94.94 99 GLY A C 1
ATOM 728 O O . GLY A 1 99 ? -7.036 -6.791 -4.381 1.00 94.94 99 GLY A O 1
ATOM 729 N N . PRO A 1 100 ? -8.524 -6.477 -6.049 1.00 94.56 100 PRO A N 1
ATOM 730 C CA . PRO A 1 100 ? -9.048 -7.846 -6.082 1.00 94.56 100 PRO A CA 1
ATOM 731 C C . PRO A 1 100 ? -8.071 -8.892 -6.640 1.00 94.56 100 PRO A C 1
ATOM 733 O O . PRO A 1 100 ? -8.385 -10.077 -6.646 1.00 94.56 100 PRO A O 1
ATOM 736 N N . VAL A 1 101 ? -6.900 -8.471 -7.133 1.00 95.25 101 VAL A N 1
ATOM 737 C CA . VAL A 1 101 ? -5.816 -9.392 -7.526 1.00 95.25 101 VAL A CA 1
ATOM 738 C C . VAL A 1 101 ? -5.193 -10.067 -6.303 1.00 95.25 101 VAL A C 1
ATOM 740 O O . VAL A 1 101 ? -4.704 -11.191 -6.403 1.00 95.25 101 VAL A O 1
ATOM 743 N N . GLY A 1 102 ? -5.212 -9.386 -5.155 1.00 95.19 102 GLY A N 1
ATOM 744 C CA . GLY A 1 102 ? -4.767 -9.946 -3.887 1.00 95.19 102 GLY A CA 1
ATOM 745 C C . GLY A 1 102 ? -5.798 -10.885 -3.253 1.00 95.19 102 GLY A C 1
ATOM 746 O O . GLY A 1 102 ? -6.929 -11.003 -3.732 1.00 95.19 102 GLY A O 1
ATOM 747 N N . PRO A 1 103 ? -5.434 -11.546 -2.142 1.00 97.75 103 PRO A N 1
ATOM 748 C CA . PRO A 1 103 ? -6.351 -12.410 -1.401 1.00 97.75 103 PRO A CA 1
ATOM 749 C C . PRO A 1 103 ? -7.536 -11.628 -0.806 1.00 97.75 103 PRO A C 1
ATOM 751 O O . PRO A 1 103 ? -7.546 -10.397 -0.783 1.00 97.75 103 PRO A O 1
ATOM 754 N N . ASP A 1 104 ? -8.546 -12.342 -0.313 1.00 97.62 104 ASP A N 1
ATOM 755 C CA . ASP A 1 104 ? -9.633 -11.724 0.451 1.00 97.62 104 ASP A CA 1
ATOM 756 C C . ASP A 1 104 ? -9.233 -11.538 1.925 1.00 97.62 104 ASP A C 1
ATOM 758 O O . ASP A 1 104 ? -8.627 -12.433 2.520 1.00 97.62 104 ASP A O 1
ATOM 762 N N . GLY A 1 105 ? -9.589 -10.392 2.511 1.00 98.06 105 GLY A N 1
ATOM 763 C CA . GLY A 1 105 ? -9.323 -10.055 3.915 1.00 98.06 105 GLY A CA 1
ATOM 764 C C . GLY A 1 105 ? -8.122 -9.128 4.123 1.00 98.06 105 GLY A C 1
ATOM 765 O O . GLY A 1 105 ? -7.098 -9.223 3.437 1.00 98.06 105 GLY A O 1
ATOM 766 N N . PHE A 1 106 ? -8.231 -8.239 5.113 1.00 98.56 106 PHE A N 1
ATOM 767 C CA . PHE A 1 106 ? -7.247 -7.184 5.360 1.00 98.56 106 PHE A CA 1
ATOM 768 C C . PHE A 1 106 ? -5.886 -7.765 5.757 1.00 98.56 106 PHE A C 1
ATOM 770 O O . PHE A 1 106 ? -4.859 -7.390 5.193 1.00 98.56 106 PHE A O 1
ATOM 777 N N . ALA A 1 107 ? -5.846 -8.720 6.690 1.00 98.50 107 ALA A N 1
ATOM 778 C CA . ALA A 1 107 ? -4.602 -9.342 7.132 1.00 98.50 107 ALA A CA 1
ATOM 779 C C . ALA A 1 107 ? -3.905 -10.097 6.000 1.00 98.50 107 ALA A C 1
ATOM 781 O O . ALA A 1 107 ? -2.689 -9.968 5.847 1.00 98.50 107 ALA A O 1
ATOM 782 N N . ALA A 1 108 ? -4.673 -10.823 5.185 1.00 98.62 108 ALA A N 1
ATOM 783 C CA . ALA A 1 108 ? -4.145 -11.541 4.032 1.00 98.62 108 ALA A CA 1
ATOM 784 C C . ALA A 1 108 ? -3.583 -10.572 2.978 1.00 98.62 108 ALA A C 1
ATOM 786 O O . ALA A 1 108 ? -2.533 -10.833 2.394 1.00 98.62 108 ALA A O 1
ATOM 787 N N . GLN A 1 109 ? -4.241 -9.429 2.767 1.00 98.50 109 GLN A N 1
ATOM 788 C CA . GLN A 1 109 ? -3.776 -8.370 1.868 1.00 98.50 109 GLN A CA 1
ATOM 789 C C . GLN A 1 109 ? -2.483 -7.710 2.357 1.00 98.50 109 GLN A C 1
ATOM 791 O O . GLN A 1 109 ? -1.567 -7.521 1.559 1.00 98.50 109 GLN A O 1
ATOM 796 N N . ILE A 1 110 ? -2.359 -7.411 3.657 1.00 98.69 110 ILE A N 1
ATOM 797 C CA . ILE A 1 110 ? -1.114 -6.877 4.237 1.00 98.69 110 ILE A CA 1
ATOM 798 C C . ILE A 1 110 ? 0.030 -7.890 4.114 1.00 98.69 110 ILE A C 1
ATOM 800 O O . ILE A 1 110 ? 1.144 -7.515 3.740 1.00 98.69 110 ILE A O 1
ATOM 804 N N . GLU A 1 111 ? -0.218 -9.167 4.406 1.00 98.75 111 GLU A N 1
ATOM 805 C CA . GLU A 1 111 ? 0.790 -10.222 4.260 1.00 98.75 111 GLU A CA 1
ATOM 806 C C . GLU A 1 111 ? 1.230 -10.381 2.801 1.00 98.75 111 GLU A C 1
ATOM 808 O O . GLU A 1 111 ? 2.427 -10.392 2.505 1.00 98.75 111 GLU A O 1
ATOM 813 N N . TRP A 1 112 ? 0.268 -10.454 1.880 1.00 98.62 112 TRP A N 1
ATOM 814 C CA . TRP A 1 112 ? 0.532 -10.530 0.449 1.00 98.62 112 TRP A CA 1
ATOM 815 C C . TRP A 1 112 ? 1.360 -9.343 -0.035 1.00 98.62 112 TRP A C 1
ATOM 817 O O . TRP A 1 112 ? 2.424 -9.554 -0.613 1.00 98.62 112 TRP A O 1
ATOM 827 N N . ALA A 1 113 ? 0.945 -8.114 0.278 1.00 98.62 113 ALA A N 1
ATOM 828 C CA . ALA A 1 113 ? 1.694 -6.915 -0.079 1.00 98.62 113 ALA A CA 1
ATOM 829 C C . ALA A 1 113 ? 3.122 -6.952 0.476 1.00 98.62 113 ALA A C 1
ATOM 831 O O . ALA A 1 113 ? 4.072 -6.646 -0.235 1.00 98.62 113 ALA A O 1
ATOM 832 N N . SER A 1 114 ? 3.301 -7.397 1.722 1.00 98.69 114 SER A N 1
ATOM 833 C CA . SER A 1 114 ? 4.628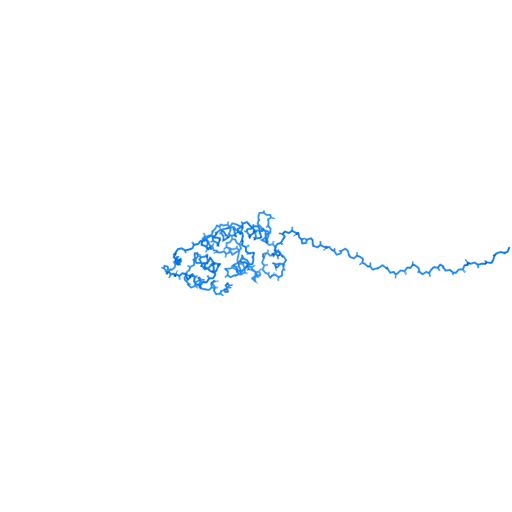 -7.510 2.336 1.00 98.69 114 SER A CA 1
ATOM 834 C C . SER A 1 114 ? 5.532 -8.491 1.590 1.00 98.69 114 SER A C 1
ATOM 836 O O . SER A 1 114 ? 6.702 -8.194 1.340 1.00 98.69 114 SER A O 1
ATOM 838 N N . ARG A 1 115 ? 4.987 -9.643 1.185 1.00 98.44 115 ARG A N 1
ATOM 839 C CA . ARG A 1 115 ? 5.706 -10.637 0.383 1.00 98.44 115 ARG A CA 1
ATOM 840 C C . ARG A 1 115 ? 6.081 -10.089 -0.995 1.00 98.44 115 ARG A C 1
ATOM 842 O O . ARG A 1 115 ? 7.227 -10.249 -1.411 1.00 98.44 115 ARG A O 1
ATOM 849 N N . GLU A 1 116 ? 5.147 -9.431 -1.678 1.00 98.38 116 GLU A N 1
ATOM 850 C CA . GLU A 1 116 ? 5.383 -8.839 -3.001 1.00 98.38 116 GLU A CA 1
ATOM 851 C C . GLU A 1 116 ? 6.429 -7.718 -2.945 1.00 98.38 116 GLU A C 1
ATOM 853 O O . GLU A 1 116 ? 7.346 -7.687 -3.765 1.00 98.38 116 GLU A O 1
ATOM 858 N N . LEU A 1 117 ? 6.351 -6.838 -1.942 1.00 98.44 117 LEU A N 1
ATOM 859 C CA . LEU A 1 117 ? 7.332 -5.774 -1.719 1.00 98.44 117 LEU A CA 1
ATOM 860 C C . LEU A 1 117 ? 8.717 -6.352 -1.431 1.00 98.44 117 LEU A C 1
ATOM 862 O O . LEU A 1 117 ? 9.701 -5.912 -2.021 1.00 98.44 117 LEU A O 1
ATOM 866 N N . ARG A 1 118 ? 8.804 -7.381 -0.578 1.00 97.69 118 ARG A N 1
ATOM 867 C CA . ARG A 1 118 ? 10.074 -8.052 -0.277 1.00 97.69 118 ARG A CA 1
ATOM 868 C C . ARG A 1 118 ? 10.686 -8.687 -1.524 1.00 97.69 118 ARG A C 1
ATOM 870 O O . ARG A 1 118 ? 11.880 -8.520 -1.756 1.00 97.69 118 ARG A O 1
ATOM 877 N N . ALA A 1 119 ? 9.881 -9.377 -2.332 1.00 96.31 119 ALA A N 1
ATOM 878 C CA . ALA A 1 119 ? 10.321 -9.937 -3.609 1.00 96.31 119 ALA A CA 1
ATOM 879 C C . ALA A 1 119 ? 10.730 -8.842 -4.614 1.00 96.31 119 ALA A C 1
ATOM 881 O O . ALA A 1 119 ? 11.623 -9.042 -5.436 1.00 96.31 119 ALA A O 1
ATOM 882 N N . GLY A 1 120 ? 10.099 -7.670 -4.525 1.00 96.56 120 GLY A N 1
ATOM 883 C CA . GLY A 1 120 ? 10.374 -6.503 -5.352 1.00 96.56 120 GLY A CA 1
ATOM 884 C C . GLY A 1 120 ? 11.707 -5.801 -5.072 1.00 96.56 120 GLY A C 1
ATOM 885 O O . GLY A 1 120 ? 12.129 -5.005 -5.908 1.00 96.56 120 GLY A O 1
ATOM 886 N N . LEU A 1 121 ? 12.400 -6.097 -3.967 1.00 96.06 121 LEU A N 1
ATOM 887 C CA . LEU A 1 121 ? 13.712 -5.500 -3.661 1.00 96.06 121 LEU A CA 1
ATOM 888 C C . LEU A 1 121 ? 14.849 -6.041 -4.549 1.00 96.06 121 LEU A C 1
ATOM 890 O O . LEU A 1 121 ? 15.951 -5.496 -4.545 1.00 96.06 121 LEU A O 1
ATOM 894 N N . GLY A 1 122 ? 14.595 -7.095 -5.329 1.00 92.81 122 GLY A N 1
ATOM 895 C CA . GLY A 1 122 ? 15.592 -7.721 -6.192 1.00 92.81 122 GLY A CA 1
ATOM 896 C C . GLY A 1 122 ? 16.397 -8.817 -5.476 1.00 92.81 122 GLY A C 1
ATOM 897 O O . GLY A 1 122 ? 15.875 -9.461 -4.564 1.00 92.81 122 GLY A O 1
ATOM 898 N N . PRO A 1 123 ? 17.653 -9.077 -5.892 1.00 93.50 123 PRO A N 1
ATOM 899 C CA . PRO A 1 123 ? 18.432 -8.341 -6.895 1.00 93.50 123 PRO A CA 1
ATOM 900 C C . PRO A 1 123 ? 17.883 -8.480 -8.325 1.00 93.50 123 PRO A C 1
ATOM 902 O O . PRO A 1 123 ? 17.220 -9.460 -8.661 1.00 93.50 123 PRO A O 1
ATOM 905 N N . TYR A 1 124 ? 18.200 -7.509 -9.188 1.00 94.38 124 TYR A N 1
ATOM 906 C CA . TYR A 1 124 ? 17.794 -7.490 -10.597 1.00 94.38 124 TYR A CA 1
ATOM 907 C C . TYR A 1 124 ? 19.004 -7.595 -11.528 1.00 94.38 124 TYR A C 1
ATOM 909 O O . TYR A 1 124 ? 19.899 -6.759 -11.482 1.00 94.38 124 TYR A O 1
ATOM 917 N N . ALA A 1 125 ? 19.003 -8.585 -12.425 1.00 93.81 125 ALA A N 1
ATOM 918 C CA . ALA A 1 125 ? 19.997 -8.678 -13.502 1.00 93.81 125 ALA A CA 1
ATOM 919 C C . ALA A 1 125 ? 19.657 -7.776 -14.703 1.00 93.81 125 ALA A C 1
ATOM 921 O O . ALA A 1 125 ? 20.531 -7.413 -15.486 1.00 93.81 125 ALA A O 1
ATOM 922 N N . ARG A 1 126 ? 18.370 -7.450 -14.878 1.00 96.00 126 ARG A N 1
ATOM 923 C CA . ARG A 1 126 ? 17.841 -6.561 -15.919 1.00 96.00 126 ARG A CA 1
ATOM 924 C C . ARG A 1 126 ? 16.683 -5.735 -15.347 1.00 96.00 126 ARG A C 1
ATOM 926 O O . ARG A 1 126 ? 15.984 -6.253 -14.471 1.00 96.00 126 ARG A O 1
ATOM 933 N N . PRO A 1 127 ? 16.452 -4.510 -15.855 1.00 97.38 127 PRO A N 1
ATOM 934 C CA . PRO A 1 127 ? 15.278 -3.706 -15.526 1.00 97.38 127 PRO A CA 1
ATOM 935 C C . PRO A 1 127 ? 13.970 -4.514 -15.630 1.00 97.38 127 PRO A C 1
ATOM 937 O O . PRO A 1 127 ? 13.727 -5.136 -16.672 1.00 97.38 127 PRO A O 1
ATOM 940 N N . PRO A 1 128 ? 13.137 -4.564 -14.575 1.00 97.25 128 PRO A N 1
ATOM 941 C CA . PRO A 1 128 ? 11.890 -5.313 -14.616 1.00 97.25 128 PRO A CA 1
ATOM 942 C C . PRO A 1 128 ? 10.853 -4.609 -15.498 1.00 97.25 128 PRO A C 1
ATOM 944 O O . PRO A 1 128 ? 10.705 -3.389 -15.467 1.00 97.25 128 PRO A O 1
ATOM 947 N N . ILE A 1 129 ? 10.105 -5.402 -16.265 1.00 97.94 129 ILE A N 1
ATOM 948 C CA . ILE A 1 129 ? 8.991 -4.928 -17.091 1.00 97.94 129 ILE A CA 1
ATOM 949 C C . ILE A 1 129 ? 7.691 -5.230 -16.350 1.00 97.94 129 ILE A C 1
ATOM 951 O O . ILE A 1 129 ? 7.409 -6.393 -16.049 1.00 97.94 129 ILE A O 1
ATOM 955 N N . VAL A 1 130 ? 6.894 -4.200 -16.081 1.00 97.44 130 VAL A N 1
ATOM 956 C CA . VAL A 1 130 ? 5.531 -4.341 -15.560 1.00 97.44 130 VAL A CA 1
ATOM 957 C C . VAL A 1 130 ? 4.529 -4.360 -16.713 1.00 97.44 130 VAL A C 1
ATOM 959 O O . VAL A 1 130 ? 4.741 -3.725 -17.749 1.00 97.44 130 VAL A O 1
ATOM 962 N N . ARG A 1 131 ? 3.453 -5.133 -16.546 1.00 97.38 131 ARG A N 1
ATOM 963 C CA . ARG A 1 131 ? 2.367 -5.283 -17.523 1.00 97.38 131 ARG A CA 1
ATOM 964 C C . ARG A 1 131 ? 1.065 -4.832 -16.882 1.00 97.38 131 ARG A C 1
ATOM 966 O O . ARG A 1 131 ? 0.779 -5.241 -15.758 1.00 97.38 131 ARG A O 1
ATOM 973 N N . PHE A 1 132 ? 0.300 -4.033 -17.609 1.00 98.19 132 PHE A N 1
ATOM 974 C CA . PHE A 1 132 ? -0.941 -3.439 -17.131 1.00 98.19 132 PHE A CA 1
ATOM 975 C C . PHE A 1 132 ? -2.166 -4.135 -17.730 1.00 98.19 132 PHE A C 1
ATOM 977 O O . PHE A 1 132 ? -2.073 -4.850 -18.732 1.00 98.19 132 PHE A O 1
ATOM 984 N N . THR A 1 133 ? -3.331 -3.933 -17.115 1.00 97.69 133 THR A N 1
ATOM 985 C CA . THR A 1 133 ? -4.595 -4.570 -17.537 1.00 97.69 133 THR A CA 1
ATOM 986 C C . THR A 1 133 ? -5.106 -4.078 -18.893 1.00 97.69 133 THR A C 1
ATOM 988 O O . THR A 1 133 ? -5.862 -4.787 -19.549 1.00 97.69 133 THR A O 1
ATOM 991 N N . ASP A 1 134 ? -4.657 -2.904 -19.342 1.00 97.62 134 ASP A N 1
ATOM 992 C CA . ASP A 1 134 ? -4.929 -2.338 -20.671 1.00 97.62 134 ASP A CA 1
ATOM 993 C C . ASP A 1 134 ? -3.964 -2.855 -21.761 1.00 97.62 134 ASP A C 1
ATOM 995 O O . ASP A 1 134 ? -3.993 -2.387 -22.898 1.00 97.62 134 ASP A O 1
ATOM 999 N N . GLY A 1 135 ? -3.101 -3.823 -21.427 1.00 97.19 135 GLY A N 1
ATOM 1000 C CA . GLY A 1 135 ? -2.138 -4.437 -22.342 1.00 97.19 135 GLY A CA 1
ATOM 1001 C C . GLY A 1 135 ? -0.846 -3.642 -22.533 1.00 97.19 135 GLY A C 1
ATOM 1002 O O . GLY A 1 135 ? 0.085 -4.141 -23.171 1.00 97.19 135 GLY A O 1
ATOM 1003 N N . THR A 1 136 ? -0.746 -2.437 -21.968 1.00 97.62 136 THR A N 1
ATOM 1004 C CA . THR A 1 136 ? 0.482 -1.644 -22.035 1.00 97.62 136 THR A CA 1
ATOM 1005 C C . THR A 1 136 ? 1.559 -2.198 -21.095 1.00 97.62 136 THR A C 1
ATOM 1007 O O . THR A 1 136 ? 1.294 -2.969 -20.165 1.00 97.62 136 THR A O 1
ATOM 1010 N N . THR A 1 137 ? 2.815 -1.832 -21.354 1.00 98.00 137 THR A N 1
ATOM 1011 C CA . THR A 1 137 ? 3.964 -2.261 -20.546 1.00 98.00 137 THR A CA 1
ATOM 1012 C C . THR A 1 137 ? 4.884 -1.096 -20.242 1.00 98.00 137 THR A C 1
ATOM 1014 O O . THR A 1 137 ? 5.041 -0.206 -21.076 1.00 98.00 137 THR A O 1
ATOM 1017 N N . PHE A 1 138 ? 5.560 -1.146 -19.097 1.00 97.81 138 PHE A N 1
ATOM 1018 C CA . PHE A 1 138 ? 6.557 -0.153 -18.708 1.00 97.81 138 PHE A CA 1
ATOM 1019 C C . PHE A 1 138 ? 7.798 -0.834 -18.127 1.00 97.81 138 PHE A C 1
ATOM 1021 O O . PHE A 1 138 ? 7.690 -1.777 -17.344 1.00 97.81 138 PHE A O 1
ATOM 1028 N N . THR A 1 139 ? 8.981 -0.367 -18.520 1.00 98.25 139 THR A N 1
ATOM 1029 C CA . THR A 1 139 ? 10.256 -0.863 -17.989 1.00 98.25 139 THR A CA 1
ATOM 1030 C C . THR A 1 139 ? 10.685 0.031 -16.834 1.00 98.25 139 THR A C 1
ATOM 1032 O O . THR A 1 139 ? 10.988 1.203 -17.047 1.00 98.25 139 THR A O 1
ATOM 1035 N N . LEU A 1 140 ? 10.723 -0.513 -15.618 1.00 97.38 140 LEU A N 1
ATOM 1036 C CA . LEU A 1 140 ? 11.165 0.225 -14.435 1.00 97.38 140 LEU A CA 1
ATOM 1037 C C . LEU A 1 140 ? 12.675 0.458 -14.501 1.00 97.38 140 LEU A C 1
ATOM 1039 O O . LEU A 1 140 ? 13.437 -0.483 -14.715 1.00 97.38 140 LEU A O 1
ATOM 1043 N N . THR A 1 141 ? 13.116 1.693 -14.272 1.00 96.06 141 THR A N 1
ATOM 1044 C CA . THR A 1 141 ? 14.548 1.995 -14.149 1.00 96.06 141 THR A CA 1
ATOM 1045 C C . THR A 1 141 ? 15.127 1.394 -12.866 1.00 96.06 141 THR A C 1
ATOM 1047 O O . THR A 1 141 ? 14.438 1.314 -11.849 1.00 96.06 141 THR A O 1
ATOM 1050 N N . LEU A 1 142 ? 16.396 0.981 -12.913 1.00 96.19 142 LEU A N 1
ATOM 1051 C CA . LEU A 1 142 ? 17.173 0.592 -11.729 1.00 96.19 142 LEU A CA 1
ATOM 1052 C C . LEU A 1 142 ? 18.007 1.757 -11.171 1.00 96.19 142 LEU A C 1
ATOM 1054 O O . LEU A 1 142 ? 18.681 1.589 -10.162 1.00 96.19 142 LEU A O 1
ATOM 1058 N N . ASP A 1 143 ? 17.947 2.931 -11.806 1.00 95.00 143 ASP A N 1
ATOM 1059 C CA . ASP A 1 143 ? 18.543 4.179 -11.315 1.00 95.00 143 ASP A CA 1
ATOM 1060 C C . ASP A 1 143 ? 17.626 4.843 -10.271 1.00 95.00 143 ASP A C 1
ATOM 1062 O O . ASP A 1 143 ? 17.076 5.923 -10.467 1.00 95.00 143 ASP A O 1
ATOM 1066 N N . GLN A 1 144 ? 17.335 4.094 -9.208 1.00 93.81 144 GLN A N 1
ATOM 1067 C CA . GLN A 1 144 ? 16.513 4.495 -8.067 1.00 93.81 144 GLN A CA 1
ATOM 1068 C C . GLN A 1 144 ? 16.752 3.528 -6.900 1.00 93.81 144 GLN A C 1
ATOM 1070 O O . GLN A 1 144 ? 17.365 2.470 -7.063 1.00 93.81 144 GLN A O 1
ATOM 1075 N N . ALA A 1 145 ? 16.233 3.859 -5.717 1.00 93.50 145 ALA A N 1
ATOM 1076 C CA . ALA A 1 145 ? 16.273 2.947 -4.579 1.00 93.50 145 ALA A CA 1
ATOM 1077 C C . ALA A 1 145 ? 15.483 1.646 -4.878 1.00 93.50 145 ALA A C 1
ATOM 1079 O O . ALA A 1 145 ? 14.410 1.718 -5.492 1.00 93.50 145 ALA A O 1
ATOM 1080 N N . PRO A 1 146 ? 15.954 0.460 -4.438 1.00 94.88 146 PRO A N 1
ATOM 1081 C CA . PRO A 1 146 ? 15.249 -0.811 -4.638 1.00 94.88 146 PRO A CA 1
ATOM 1082 C C . PRO A 1 146 ? 13.802 -0.808 -4.130 1.00 94.88 146 PRO A C 1
ATOM 1084 O O . PRO A 1 146 ? 12.930 -1.437 -4.726 1.00 94.88 146 PRO A O 1
ATOM 1087 N N . GLU A 1 147 ? 13.527 -0.064 -3.060 1.00 94.62 147 GLU A N 1
ATOM 1088 C CA . GLU A 1 147 ? 12.194 0.131 -2.497 1.00 94.62 147 GLU A CA 1
ATOM 1089 C C . GLU A 1 147 ? 11.250 0.811 -3.496 1.00 94.62 147 GLU A C 1
ATOM 1091 O O . GLU A 1 147 ? 10.096 0.405 -3.620 1.00 94.62 147 GLU A O 1
ATOM 1096 N N . GLY A 1 148 ? 11.746 1.791 -4.261 1.00 96.00 148 GLY A N 1
ATOM 1097 C CA . GLY A 1 148 ? 10.979 2.457 -5.317 1.00 96.00 148 GLY A CA 1
ATOM 1098 C C . GLY A 1 148 ? 10.604 1.493 -6.442 1.00 96.00 148 GLY A C 1
ATOM 1099 O O . GLY A 1 148 ? 9.455 1.468 -6.887 1.00 96.00 148 GLY A O 1
ATOM 1100 N N . VAL A 1 149 ? 11.535 0.617 -6.838 1.00 97.44 149 VAL A N 1
ATOM 1101 C CA . VAL A 1 149 ? 11.261 -0.457 -7.809 1.00 97.44 149 VAL A CA 1
ATOM 1102 C C . VAL A 1 149 ? 10.206 -1.424 -7.262 1.00 97.44 149 VAL A C 1
ATOM 1104 O O . VAL A 1 149 ? 9.268 -1.780 -7.979 1.00 97.44 149 VAL A O 1
ATOM 1107 N N . ALA A 1 150 ? 10.331 -1.830 -5.995 1.00 97.81 150 ALA A N 1
ATOM 1108 C CA . ALA A 1 150 ? 9.404 -2.748 -5.341 1.00 97.81 150 ALA A CA 1
ATOM 1109 C C . ALA A 1 150 ? 7.977 -2.187 -5.277 1.00 97.81 150 ALA A C 1
ATOM 1111 O O . ALA A 1 150 ? 7.027 -2.881 -5.644 1.00 97.81 150 ALA A O 1
ATOM 1112 N N . VAL A 1 151 ? 7.830 -0.922 -4.869 1.00 98.25 151 VAL A N 1
ATOM 1113 C CA . VAL A 1 151 ? 6.536 -0.231 -4.794 1.00 98.25 151 VAL A CA 1
ATOM 1114 C C . VAL A 1 151 ? 5.912 -0.088 -6.175 1.00 98.25 151 VAL A C 1
ATOM 1116 O O . VAL A 1 151 ? 4.765 -0.487 -6.364 1.00 98.25 151 VAL A O 1
ATOM 1119 N N . GLN A 1 152 ? 6.661 0.404 -7.165 1.00 98.19 152 GLN A N 1
ATOM 1120 C CA . GLN A 1 152 ? 6.141 0.562 -8.525 1.00 98.19 152 GLN A CA 1
ATOM 1121 C C . GLN A 1 152 ? 5.702 -0.777 -9.128 1.00 98.19 152 GLN A C 1
ATOM 1123 O O . GLN A 1 152 ? 4.661 -0.848 -9.785 1.00 98.19 152 GLN A O 1
ATOM 1128 N N . ARG A 1 153 ? 6.459 -1.852 -8.873 1.00 98.00 153 ARG A N 1
ATOM 1129 C CA . ARG A 1 153 ? 6.103 -3.211 -9.294 1.00 98.00 153 ARG A CA 1
ATOM 1130 C C . ARG A 1 153 ? 4.835 -3.712 -8.603 1.00 98.00 153 ARG A C 1
ATOM 1132 O O . ARG A 1 153 ? 3.987 -4.301 -9.270 1.00 98.00 153 ARG A O 1
ATOM 1139 N N . PHE A 1 154 ? 4.705 -3.497 -7.296 1.00 98.38 154 PHE A N 1
ATOM 1140 C CA . PHE A 1 154 ? 3.522 -3.891 -6.533 1.00 98.38 154 PHE A CA 1
ATOM 1141 C C . PHE A 1 154 ? 2.271 -3.137 -7.001 1.00 98.38 154 PHE A C 1
ATOM 1143 O O . PHE A 1 154 ? 1.249 -3.750 -7.302 1.00 98.38 154 PHE A O 1
ATOM 1150 N N . LEU A 1 155 ? 2.367 -1.816 -7.161 1.00 98.12 155 LEU A N 1
ATOM 1151 C CA . LEU A 1 155 ? 1.247 -0.986 -7.599 1.00 98.12 155 LEU A CA 1
ATOM 1152 C C . LEU A 1 155 ? 0.779 -1.323 -9.020 1.00 98.12 155 LEU A C 1
ATOM 1154 O O . LEU A 1 155 ? -0.385 -1.097 -9.337 1.00 98.12 155 LEU A O 1
ATOM 1158 N N . ALA A 1 156 ? 1.625 -1.895 -9.881 1.00 97.69 156 ALA A N 1
ATOM 1159 C CA . ALA A 1 156 ? 1.212 -2.291 -11.230 1.00 97.69 156 ALA A CA 1
ATOM 1160 C C . ALA A 1 156 ? 0.193 -3.448 -11.241 1.00 97.69 156 ALA A C 1
ATOM 1162 O O . ALA A 1 156 ? -0.521 -3.639 -12.226 1.00 97.69 156 ALA A O 1
ATOM 1163 N N . GLN A 1 157 ? 0.104 -4.223 -10.157 1.00 96.44 157 GLN A N 1
ATOM 1164 C CA . GLN A 1 157 ? -0.747 -5.407 -10.094 1.00 96.44 157 GLN A CA 1
ATOM 1165 C C . GLN A 1 157 ? -2.229 -5.021 -10.184 1.00 96.44 157 GLN A C 1
ATOM 1167 O O . GLN A 1 157 ? -2.741 -4.258 -9.367 1.00 96.44 157 GLN A O 1
ATOM 1172 N N . GLY A 1 158 ? -2.918 -5.546 -11.202 1.00 95.44 158 GLY A N 1
ATOM 1173 C CA . GLY A 1 158 ? -4.353 -5.326 -11.403 1.00 95.44 158 GLY A CA 1
ATOM 1174 C C . GLY A 1 158 ? -4.754 -3.920 -11.850 1.00 95.44 158 GLY A C 1
ATOM 1175 O O . GLY A 1 158 ? -5.941 -3.608 -11.803 1.00 95.44 158 GLY A O 1
ATOM 1176 N N . ARG A 1 159 ? -3.807 -3.075 -12.278 1.00 97.31 159 ARG A N 1
ATOM 1177 C CA . ARG A 1 159 ? -4.074 -1.689 -12.699 1.00 97.31 159 ARG A CA 1
ATOM 1178 C C . ARG A 1 159 ? -3.820 -1.480 -14.192 1.00 97.31 159 ARG A C 1
ATOM 1180 O O . ARG A 1 159 ? -2.953 -2.129 -14.782 1.00 97.31 159 ARG A O 1
ATOM 1187 N N . SER A 1 160 ? -4.565 -0.553 -14.793 1.00 98.00 160 SER A N 1
ATOM 1188 C CA . SER A 1 160 ? -4.198 0.053 -16.080 1.00 98.00 160 SER A CA 1
ATOM 1189 C C . SER A 1 160 ? -2.987 0.975 -15.900 1.00 98.00 160 SER A C 1
ATOM 1191 O O . SER A 1 160 ? -2.669 1.362 -14.771 1.00 98.00 160 SER A O 1
ATOM 1193 N N . ALA A 1 161 ? -2.326 1.388 -16.985 1.00 98.06 161 ALA A N 1
ATOM 1194 C CA . ALA A 1 161 ? -1.191 2.309 -16.872 1.00 98.06 161 ALA A CA 1
ATOM 1195 C C . ALA A 1 161 ? -1.590 3.649 -16.230 1.00 98.06 161 ALA A C 1
ATOM 1197 O O . ALA A 1 161 ? -0.841 4.202 -15.424 1.00 98.06 161 ALA A O 1
ATOM 1198 N N . GLY A 1 162 ? -2.791 4.152 -16.542 1.00 97.94 162 GLY A N 1
ATOM 1199 C CA . GLY A 1 162 ? -3.319 5.384 -15.947 1.00 97.94 162 GLY A CA 1
ATOM 1200 C C . GLY A 1 162 ? -3.575 5.253 -14.443 1.00 97.94 162 GLY A C 1
ATOM 1201 O O . GLY A 1 162 ? -3.171 6.119 -13.670 1.00 97.94 162 GLY A O 1
ATOM 1202 N N . GLN A 1 163 ? -4.184 4.142 -14.014 1.00 97.50 163 GLN A N 1
ATOM 1203 C CA . GLN A 1 163 ? -4.419 3.854 -12.593 1.00 97.50 163 GLN A CA 1
ATOM 1204 C C . GLN A 1 163 ? -3.112 3.647 -11.826 1.00 97.50 163 GLN A C 1
ATOM 1206 O O . GLN A 1 163 ? -2.985 4.095 -10.690 1.00 97.50 163 GLN A O 1
ATOM 1211 N N . TRP A 1 164 ? -2.140 2.971 -12.440 1.00 97.81 164 TRP A N 1
ATOM 1212 C CA . TRP A 1 164 ? -0.815 2.785 -11.862 1.00 97.81 164 TRP A CA 1
ATOM 1213 C C . TRP A 1 164 ? -0.113 4.121 -11.636 1.00 97.81 164 TRP A C 1
ATOM 1215 O O . TRP A 1 164 ? 0.377 4.361 -10.537 1.00 97.81 164 TRP A O 1
ATOM 1225 N N . ARG A 1 165 ? -0.118 5.011 -12.637 1.00 97.44 165 ARG A N 1
ATOM 1226 C CA . ARG A 1 165 ? 0.518 6.325 -12.518 1.00 97.44 165 ARG A CA 1
ATOM 1227 C C . ARG A 1 165 ? -0.107 7.158 -11.402 1.00 97.44 165 ARG A C 1
ATOM 1229 O O . ARG A 1 165 ? 0.622 7.664 -10.564 1.00 97.44 165 ARG A O 1
ATOM 1236 N N . ALA A 1 166 ? -1.438 7.205 -11.335 1.00 97.44 166 ALA A N 1
ATOM 1237 C CA . ALA A 1 166 ? -2.139 7.894 -10.254 1.00 97.44 166 ALA A CA 1
ATOM 1238 C C . ALA A 1 166 ? -1.780 7.332 -8.866 1.00 97.44 166 ALA A C 1
ATOM 1240 O O . ALA A 1 166 ? -1.586 8.098 -7.929 1.00 97.44 166 ALA A O 1
ATOM 1241 N N . ALA A 1 167 ? -1.656 6.006 -8.734 1.00 96.88 167 ALA A N 1
ATOM 1242 C CA . ALA A 1 167 ? -1.279 5.375 -7.470 1.00 96.88 167 ALA A CA 1
ATOM 1243 C C . ALA A 1 167 ? 0.188 5.636 -7.083 1.00 96.88 167 ALA A C 1
ATOM 1245 O O . ALA A 1 167 ? 0.478 5.814 -5.904 1.00 96.88 167 ALA A O 1
ATOM 1246 N N . VAL A 1 168 ? 1.109 5.657 -8.054 1.00 96.69 168 VAL A N 1
ATOM 1247 C CA . VAL A 1 168 ? 2.519 6.015 -7.824 1.00 96.69 168 VAL A CA 1
ATOM 1248 C C . VAL A 1 168 ? 2.634 7.483 -7.412 1.00 96.69 168 VAL A C 1
ATOM 1250 O O . VAL A 1 168 ? 3.279 7.771 -6.412 1.00 96.69 168 VAL A O 1
ATOM 1253 N N . ASP A 1 169 ? 1.945 8.386 -8.112 1.00 96.81 169 ASP A N 1
ATOM 1254 C CA . ASP A 1 169 ? 1.936 9.819 -7.793 1.00 96.81 169 ASP A CA 1
A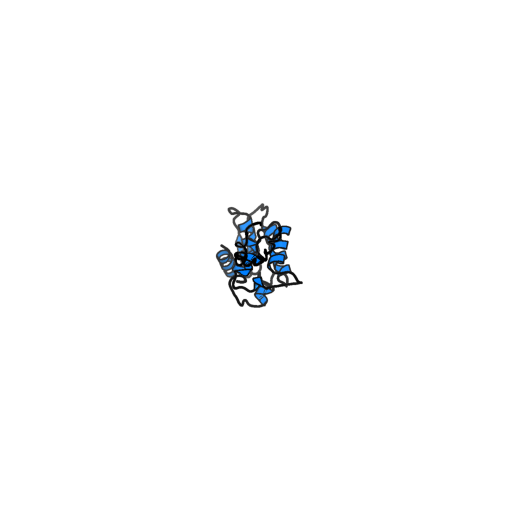TOM 1255 C C . ASP A 1 169 ? 1.326 10.087 -6.400 1.00 96.81 169 ASP A C 1
ATOM 1257 O O . ASP A 1 169 ? 1.806 10.945 -5.665 1.00 96.81 169 ASP A O 1
ATOM 1261 N N . ALA A 1 170 ? 0.290 9.335 -6.008 1.00 95.50 170 ALA A N 1
ATOM 1262 C CA . ALA A 1 170 ? -0.316 9.431 -4.678 1.00 95.50 170 ALA A CA 1
ATOM 1263 C C . ALA A 1 170 ? 0.571 8.858 -3.557 1.00 95.50 170 ALA A C 1
ATOM 1265 O O . ALA A 1 170 ? 0.425 9.253 -2.401 1.00 95.50 170 ALA A O 1
ATOM 1266 N N . PHE A 1 171 ? 1.464 7.919 -3.877 1.00 94.25 171 PHE A N 1
ATOM 1267 C CA . PHE A 1 171 ? 2.388 7.333 -2.907 1.00 94.25 171 PHE A CA 1
ATOM 1268 C C . PHE A 1 171 ? 3.542 8.285 -2.550 1.00 94.25 171 PHE A C 1
ATOM 1270 O O . PHE A 1 171 ? 3.934 8.332 -1.380 1.00 94.25 171 PHE A O 1
ATOM 1277 N N . GLY A 1 172 ? 4.043 9.053 -3.525 1.00 81.56 172 GLY A N 1
ATOM 1278 C CA . GLY A 1 172 ? 5.126 10.031 -3.348 1.00 81.56 172 GLY A CA 1
ATOM 1279 C C . GLY A 1 172 ? 6.346 9.765 -4.215 1.00 81.56 172 GLY A C 1
ATOM 1280 O O . GLY A 1 172 ? 6.879 8.632 -4.162 1.00 81.56 172 GLY A O 1
#

Sequence (172 aa):
MKRSFYLLAVALALLAPLLTPARAARASAGSLGVQEFLSQQPGPLKAYREGGRSAAAIIEGNSLYYGLSPRLHLALLEATAGLLSDPAPPDAALRQPFGPVGPDGFAAQIEWASRELRAGLGPYARPPIVRFTDGTTFTLTLDQAPEGVAVQRFLAQGRSAGQWRAAVDAFG

Foldseek 3Di:
DDDDDDDDDDDPDDDDDDPPVPPPPCPPPQQPCQLVLLVPFLADQNPDDDPNDGSRRLLSVLCVVLVHRSVLVVLLLCLQFVRRHDNDTDPVCQQAVLDPLFDGGNSSNSNVLSVQLSPQLDDDPAFDWAAAPVRDIDGHDPPDHSSLSSLLNSSRPHHHPVSSVSSSVSSD

pLDDT: mean 88.5, std 18.54, range [38.06, 98.75]

Secondary structure (DSSP, 8-state):
----------------------------TT--SHHHHHHTSSSGGGT-EETTEEHHHHHHHHHHHHT--HHHHHHHHHHHH-TTT-SS--HHHHH-TT-TTS-SSHHHHHHHHHHHHHHHT---SSPPEEE-TTS-EEE--SSS-HHHHHHHHHHTTT--HHHHHHHHHHH-

Radius of gyration: 26.54 Å; chains: 1; bounding box: 36×39×112 Å